Protein AF-A0AAE7H4D7-F1 (afdb_monomer_lite)

Sequence (87 aa):
MKNIEHLKLRDVCYAKIRTCNNDEMIIKISDINMVVAQGDICILSLRNMPSPVKLRNKLSEIESLLNMTQHTVIPCVDSAHAGSDDT

Structure (mmCIF, N/CA/C/O backbone):
data_AF-A0AAE7H4D7-F1
#
_entry.id   AF-A0AAE7H4D7-F1
#
loop_
_atom_site.group_PDB
_atom_site.id
_atom_site.type_symbol
_atom_site.label_atom_id
_atom_site.label_alt_id
_atom_site.label_comp_id
_atom_site.label_asym_id
_atom_site.label_entity_id
_atom_site.label_seq_id
_atom_site.pdbx_PDB_ins_code
_atom_site.Cartn_x
_atom_site.Cartn_y
_atom_site.Cartn_z
_atom_site.occupancy
_atom_site.B_iso_or_equiv
_atom_site.auth_seq_id
_atom_site.auth_comp_id
_atom_site.auth_asym_id
_atom_site.auth_atom_id
_atom_site.pdbx_PDB_model_num
ATOM 1 N N . MET A 1 1 ? 1.670 17.947 -0.649 1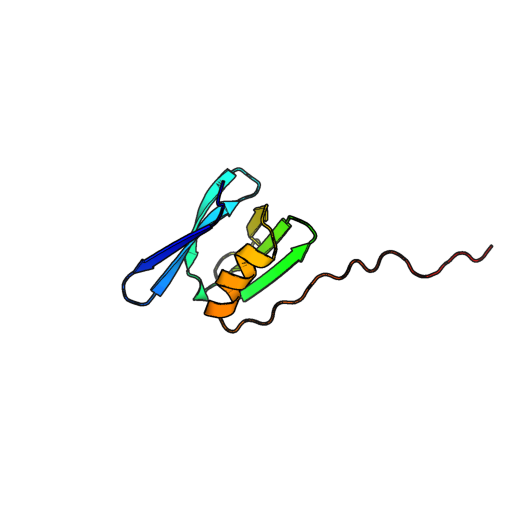.00 47.19 1 MET A N 1
ATOM 2 C CA . MET A 1 1 ? 0.355 17.273 -0.761 1.00 47.19 1 MET A CA 1
ATOM 3 C C . MET A 1 1 ? 0.483 15.931 -0.058 1.00 47.19 1 MET A C 1
ATOM 5 O O . MET A 1 1 ? 1.499 15.289 -0.274 1.00 47.19 1 MET A O 1
ATOM 9 N N . LYS A 1 2 ? -0.451 15.558 0.827 1.00 57.72 2 LYS A N 1
ATOM 10 C CA . LYS A 1 2 ? -0.419 14.260 1.527 1.00 57.72 2 LYS A CA 1
ATOM 11 C C . LYS A 1 2 ? -1.026 13.189 0.618 1.00 57.72 2 LYS A C 1
ATOM 13 O O . LYS A 1 2 ? -2.115 13.414 0.099 1.00 57.72 2 LYS A O 1
ATOM 18 N N . ASN A 1 3 ? -0.341 12.064 0.424 1.00 66.44 3 ASN A N 1
ATOM 19 C CA . ASN A 1 3 ? -0.813 10.981 -0.455 1.00 66.44 3 ASN A CA 1
ATOM 20 C C . ASN A 1 3 ? -1.582 9.883 0.292 1.00 66.44 3 ASN A C 1
ATOM 22 O O . ASN A 1 3 ? -2.078 8.951 -0.339 1.00 66.44 3 ASN A O 1
ATOM 26 N N . ILE A 1 4 ? -1.656 9.985 1.621 1.00 70.44 4 ILE A N 1
ATOM 27 C CA . ILE A 1 4 ? -2.359 9.060 2.507 1.00 70.44 4 ILE A CA 1
ATOM 28 C C . ILE A 1 4 ? -3.290 9.861 3.420 1.00 70.44 4 ILE A C 1
ATOM 30 O O . ILE A 1 4 ? -2.869 10.840 4.042 1.00 70.44 4 ILE A O 1
ATOM 34 N N . GLU A 1 5 ? -4.535 9.408 3.539 1.00 78.69 5 GLU A N 1
ATOM 35 C CA . GLU A 1 5 ? -5.514 9.917 4.499 1.00 78.69 5 GLU A CA 1
ATOM 36 C C . GLU A 1 5 ? -6.119 8.753 5.297 1.00 78.69 5 GLU A C 1
ATOM 38 O O . GLU A 1 5 ? -6.621 7.785 4.724 1.00 78.69 5 GLU A O 1
ATOM 43 N N . HIS A 1 6 ? -6.050 8.829 6.627 1.00 63.88 6 HIS A N 1
ATOM 44 C CA . HIS A 1 6 ? -6.546 7.778 7.517 1.00 63.88 6 HIS A CA 1
ATOM 45 C C . HIS A 1 6 ? -8.045 7.947 7.766 1.00 63.88 6 HIS A C 1
ATOM 47 O O . HIS A 1 6 ? -8.502 9.018 8.162 1.00 63.88 6 HIS A O 1
ATOM 53 N N . LEU A 1 7 ? -8.801 6.863 7.604 1.00 70.44 7 LEU A N 1
ATOM 54 C CA . LEU A 1 7 ? -10.244 6.815 7.823 1.00 70.44 7 LEU A CA 1
ATOM 55 C C . LEU A 1 7 ? -10.548 5.709 8.840 1.00 70.44 7 LEU A C 1
ATOM 57 O O . LEU A 1 7 ? -10.256 4.538 8.598 1.00 70.44 7 LEU A O 1
ATOM 61 N N . LYS A 1 8 ? -11.134 6.058 9.991 1.00 63.19 8 LYS A N 1
ATOM 62 C CA . LYS A 1 8 ? -11.548 5.081 11.012 1.00 63.19 8 LYS A CA 1
ATOM 63 C C . LYS A 1 8 ? -13.060 4.880 10.942 1.00 63.19 8 LYS A C 1
ATOM 65 O O . LYS A 1 8 ? -13.820 5.799 11.232 1.00 63.19 8 LYS A O 1
ATOM 70 N N . LEU A 1 9 ? -13.496 3.677 10.573 1.00 58.94 9 LEU A N 1
ATOM 71 C CA . LEU A 1 9 ? -14.909 3.298 10.498 1.00 58.94 9 LEU A CA 1
ATOM 72 C C . LEU A 1 9 ? -15.118 2.016 11.300 1.00 58.94 9 LEU A C 1
ATOM 74 O O . LEU A 1 9 ? -14.581 0.979 10.926 1.00 58.94 9 LEU A O 1
ATOM 78 N N . ARG A 1 10 ? -15.922 2.079 12.372 1.00 58.34 10 ARG A N 1
ATOM 79 C CA . ARG A 1 10 ? -16.337 0.904 13.172 1.00 58.34 10 ARG A CA 1
ATOM 80 C C . ARG A 1 10 ? -15.153 -0.015 13.525 1.00 58.34 10 ARG A C 1
ATOM 82 O O . ARG A 1 10 ? -15.132 -1.179 13.145 1.00 58.34 10 ARG A O 1
ATOM 89 N N . ASP A 1 11 ? -14.133 0.570 14.154 1.00 65.69 11 ASP A N 1
ATOM 90 C CA . ASP A 1 11 ? -12.875 -0.078 14.574 1.00 65.69 11 ASP A CA 1
ATOM 91 C C . ASP A 1 11 ? -12.006 -0.694 13.471 1.00 65.69 11 ASP A C 1
ATOM 93 O O . ASP A 1 11 ? -10.925 -1.217 13.739 1.00 65.69 11 ASP A O 1
ATOM 97 N N . VAL A 1 12 ? -12.400 -0.541 12.210 1.00 65.31 12 VAL A N 1
ATOM 98 C CA . VAL A 1 12 ? -11.583 -0.889 11.056 1.00 65.31 12 VAL A CA 1
ATOM 99 C C . VAL A 1 12 ? -10.847 0.356 10.572 1.00 65.31 12 VAL A C 1
ATOM 101 O O . VAL A 1 12 ? -11.445 1.409 10.328 1.00 65.31 12 VAL A O 1
ATOM 104 N N . CYS A 1 13 ? -9.529 0.231 10.427 1.00 79.00 13 CYS A N 1
ATOM 105 C CA . CYS A 1 13 ? -8.688 1.298 9.906 1.00 79.00 13 CYS A CA 1
ATOM 106 C C . CYS A 1 13 ? -8.553 1.155 8.388 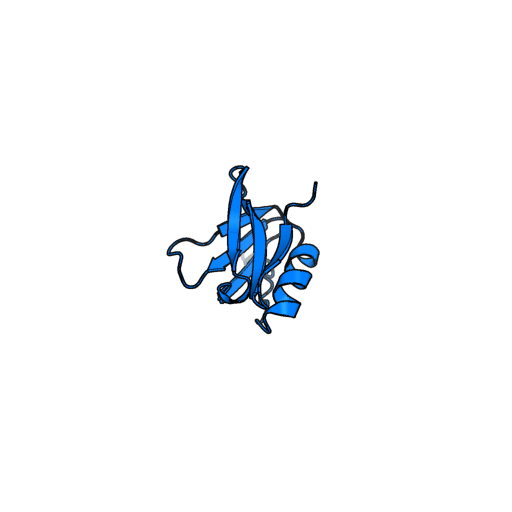1.00 79.00 13 CYS A C 1
ATOM 108 O O . CYS A 1 13 ? -8.095 0.124 7.885 1.00 79.00 13 CYS A O 1
ATOM 110 N N . TYR A 1 14 ? -8.947 2.198 7.670 1.00 83.31 14 TYR A N 1
ATOM 111 C CA . TYR A 1 14 ? -8.776 2.339 6.233 1.00 83.31 14 TYR A CA 1
ATOM 112 C C . TYR A 1 14 ? -7.785 3.463 5.940 1.00 83.31 14 TYR A C 1
ATOM 114 O O . TYR A 1 14 ? -7.618 4.392 6.733 1.00 83.31 14 TYR A O 1
ATOM 122 N N . ALA A 1 15 ? -7.152 3.389 4.778 1.00 82.31 15 ALA A N 1
ATOM 123 C CA . ALA A 1 15 ? -6.344 4.461 4.228 1.00 82.31 15 ALA A CA 1
ATOM 124 C C . ALA A 1 15 ? -6.834 4.777 2.817 1.00 82.31 15 ALA A C 1
ATOM 126 O O . ALA A 1 15 ? -6.949 3.880 1.978 1.00 82.31 15 ALA A O 1
ATOM 127 N N . LYS A 1 16 ? -7.113 6.051 2.549 1.00 86.19 16 LYS A N 1
ATOM 128 C CA . LYS A 1 16 ? -7.213 6.555 1.185 1.00 86.19 16 LYS A CA 1
ATOM 129 C C . LYS A 1 16 ? -5.798 6.817 0.688 1.00 86.19 16 LYS A C 1
ATOM 131 O O . LYS A 1 16 ? -5.051 7.545 1.338 1.00 86.19 16 LYS A O 1
ATOM 136 N N . ILE A 1 17 ? -5.437 6.219 -0.437 1.00 86.94 17 ILE A N 1
ATOM 137 C CA . ILE A 1 17 ? -4.121 6.330 -1.059 1.00 86.94 17 ILE A CA 1
ATOM 138 C C . ILE A 1 17 ? -4.252 6.872 -2.477 1.00 86.94 17 ILE A C 1
ATOM 140 O O . ILE A 1 17 ? -5.233 6.590 -3.168 1.00 86.94 17 ILE A O 1
ATOM 144 N N . ARG A 1 18 ? -3.242 7.622 -2.919 1.00 88.75 18 ARG A N 1
ATOM 145 C CA . ARG A 1 18 ? -3.071 8.009 -4.322 1.00 88.75 18 ARG A CA 1
ATOM 146 C C . ARG A 1 18 ? -1.896 7.248 -4.933 1.00 88.75 18 ARG A C 1
ATOM 148 O O . ARG A 1 18 ? -0.791 7.285 -4.391 1.00 88.75 18 ARG A O 1
ATOM 155 N N . THR A 1 19 ? -2.135 6.549 -6.038 1.00 88.00 19 THR A N 1
ATOM 156 C CA . THR A 1 19 ? -1.109 5.756 -6.732 1.00 88.00 19 THR A CA 1
ATOM 157 C C . THR A 1 19 ? -0.179 6.644 -7.561 1.00 88.00 19 THR A C 1
ATOM 159 O 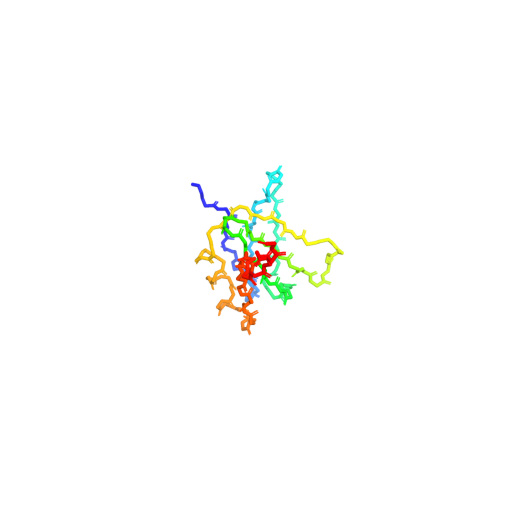O . THR A 1 19 ? -0.458 7.820 -7.804 1.00 88.00 19 THR A O 1
ATOM 162 N N . CYS A 1 20 ? 0.923 6.075 -8.060 1.00 85.69 20 CYS A N 1
ATOM 163 C CA . CYS A 1 20 ? 1.807 6.752 -9.017 1.00 85.69 20 CYS A CA 1
ATOM 164 C C . CYS A 1 20 ? 1.103 7.162 -10.326 1.00 85.69 20 CYS A C 1
ATOM 166 O O . CYS A 1 20 ? 1.583 8.070 -10.999 1.00 85.69 20 CYS A O 1
ATOM 168 N N . ASN A 1 21 ? -0.026 6.531 -10.664 1.00 87.44 21 ASN A N 1
ATOM 169 C CA . ASN A 1 21 ? -0.830 6.863 -11.843 1.00 87.44 21 ASN A CA 1
ATOM 170 C C . ASN A 1 21 ? -1.880 7.953 -11.560 1.00 87.44 21 ASN A C 1
ATOM 172 O O . ASN A 1 21 ? -2.670 8.278 -12.438 1.00 87.44 21 ASN A O 1
ATOM 176 N N . ASN A 1 22 ? -1.877 8.536 -10.354 1.00 85.81 22 ASN A N 1
ATOM 177 C CA . ASN A 1 22 ? -2.892 9.457 -9.830 1.00 85.81 22 ASN A CA 1
ATOM 178 C C . ASN A 1 22 ? -4.278 8.840 -9.582 1.00 85.81 22 ASN A C 1
ATOM 180 O O . ASN A 1 22 ? -5.222 9.580 -9.306 1.00 85.81 22 ASN A O 1
ATOM 184 N N . ASP A 1 23 ? -4.395 7.512 -9.586 1.00 87.81 23 ASP A N 1
ATOM 185 C CA . ASP A 1 23 ? -5.629 6.842 -9.178 1.00 87.81 23 ASP A CA 1
ATOM 186 C C . ASP A 1 23 ? -5.807 6.951 -7.662 1.00 87.81 23 ASP A C 1
ATOM 188 O O . ASP A 1 23 ? -4.850 6.798 -6.896 1.00 87.81 23 ASP A O 1
ATOM 192 N N . GLU A 1 24 ? -7.036 7.194 -7.213 1.00 89.19 24 GLU A N 1
ATOM 193 C CA . GLU A 1 24 ? -7.378 7.193 -5.793 1.00 89.19 24 GLU A CA 1
ATOM 194 C C . GLU A 1 24 ? -8.015 5.860 -5.402 1.00 89.19 24 GLU A C 1
ATOM 196 O O . GLU A 1 24 ? -8.915 5.358 -6.073 1.00 89.19 24 GLU A O 1
ATOM 201 N N . MET A 1 25 ? -7.565 5.294 -4.286 1.00 88.19 25 MET A N 1
ATOM 202 C CA . MET A 1 25 ? -8.040 4.009 -3.786 1.00 88.19 25 MET A CA 1
ATOM 203 C C . MET A 1 25 ? -8.257 4.068 -2.281 1.00 88.19 25 MET A C 1
ATOM 205 O O . MET A 1 25 ? -7.523 4.747 -1.570 1.00 88.19 25 MET A O 1
ATOM 209 N N . ILE A 1 26 ? -9.238 3.320 -1.783 1.00 87.62 26 ILE A N 1
ATOM 210 C CA . ILE A 1 26 ? -9.416 3.088 -0.349 1.00 87.62 26 ILE A CA 1
ATOM 211 C C . ILE A 1 26 ? -8.997 1.652 -0.068 1.00 87.62 26 ILE A C 1
ATOM 213 O O . ILE A 1 26 ? -9.542 0.718 -0.653 1.00 87.62 26 ILE A O 1
ATOM 217 N N . ILE A 1 27 ? -8.030 1.483 0.827 1.00 86.44 27 ILE A N 1
ATOM 218 C CA . ILE A 1 27 ? -7.543 0.174 1.253 1.00 86.44 27 ILE A CA 1
ATOM 219 C C . ILE A 1 27 ? -7.815 -0.031 2.734 1.00 86.44 27 ILE A C 1
ATOM 221 O O . ILE A 1 27 ? -7.764 0.905 3.534 1.00 86.44 27 ILE A O 1
ATOM 225 N N . LYS A 1 28 ? -8.088 -1.275 3.113 1.00 87.06 28 LYS A N 1
ATOM 226 C CA . LYS A 1 28 ? -8.126 -1.670 4.515 1.00 87.06 28 LYS A CA 1
ATOM 227 C C . LYS A 1 28 ? -6.695 -1.904 4.982 1.00 87.06 28 LYS A C 1
ATOM 229 O O . LYS A 1 28 ? -5.957 -2.663 4.361 1.00 87.06 28 LYS A O 1
ATOM 234 N N . ILE A 1 29 ? -6.304 -1.267 6.081 1.00 82.38 29 ILE A N 1
ATOM 235 C CA . ILE A 1 29 ? -4.922 -1.313 6.574 1.00 82.38 29 ILE A CA 1
ATOM 236 C C . ILE A 1 29 ? -4.506 -2.757 6.920 1.00 82.38 29 ILE A C 1
ATOM 238 O O . ILE A 1 29 ? -3.398 -3.168 6.597 1.00 82.38 29 ILE A O 1
ATOM 242 N N . SER A 1 30 ? -5.427 -3.571 7.450 1.00 84.00 30 SER A N 1
ATOM 243 C CA . SER A 1 30 ? -5.191 -4.995 7.748 1.00 84.00 30 SER A CA 1
ATOM 244 C C . SER A 1 30 ? -4.974 -5.892 6.524 1.00 84.00 30 SER A C 1
ATOM 246 O O . SER A 1 30 ? -4.630 -7.060 6.688 1.00 84.00 30 SER A O 1
ATOM 248 N N . ASP A 1 31 ? -5.265 -5.403 5.317 1.00 87.69 31 ASP A N 1
ATOM 249 C CA . ASP A 1 31 ? -5.107 -6.188 4.089 1.00 87.69 31 ASP A CA 1
ATOM 250 C C . ASP A 1 31 ? -3.704 -6.027 3.493 1.00 87.69 31 ASP A C 1
ATOM 252 O O . ASP A 1 31 ? -3.355 -6.751 2.559 1.00 87.69 31 ASP A O 1
ATOM 256 N N . ILE A 1 32 ? -2.897 -5.103 4.024 1.00 85.69 32 ILE A N 1
ATOM 257 C CA . ILE A 1 32 ? -1.502 -4.916 3.631 1.00 85.69 32 ILE A CA 1
ATOM 258 C C . ILE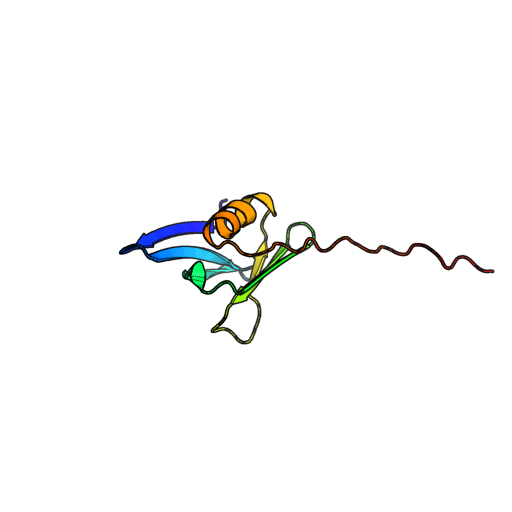 A 1 32 ? -0.707 -6.121 4.119 1.00 85.69 32 ILE A C 1
ATOM 260 O O . ILE A 1 32 ? -0.551 -6.319 5.312 1.00 85.69 32 ILE A O 1
ATOM 264 N N . ASN A 1 33 ? -0.198 -6.921 3.191 1.00 85.38 33 ASN A N 1
ATOM 265 C CA . ASN A 1 33 ? 0.615 -8.092 3.496 1.00 85.38 33 ASN A CA 1
ATOM 266 C C . ASN A 1 33 ? 2.103 -7.737 3.619 1.00 85.38 33 ASN A C 1
ATOM 268 O O . ASN A 1 33 ? 2.811 -8.260 4.471 1.00 85.38 33 ASN A O 1
ATOM 272 N N . MET A 1 34 ? 2.585 -6.852 2.745 1.00 83.31 34 MET A N 1
ATOM 273 C CA . MET A 1 34 ? 3.994 -6.468 2.676 1.00 83.31 34 MET A CA 1
ATOM 274 C C . MET A 1 34 ? 4.123 -5.040 2.156 1.00 83.31 34 MET A C 1
ATOM 276 O O . MET A 1 34 ? 3.350 -4.614 1.294 1.00 83.31 34 MET A O 1
ATOM 280 N N . VAL A 1 35 ? 5.134 -4.330 2.651 1.00 83.19 35 VAL A N 1
ATOM 281 C CA . VAL A 1 35 ? 5.538 -3.013 2.160 1.00 83.19 35 VAL A CA 1
ATOM 282 C C . VAL A 1 35 ? 7.010 -3.064 1.792 1.00 83.19 35 VAL A C 1
ATOM 284 O O . VAL A 1 35 ? 7.840 -3.445 2.614 1.00 83.19 35 VAL A O 1
ATOM 287 N N . VAL A 1 36 ? 7.320 -2.657 0.565 1.00 83.06 36 VAL A N 1
ATOM 288 C CA . VAL A 1 36 ? 8.692 -2.462 0.087 1.00 83.06 36 VAL A CA 1
ATOM 289 C C . VAL A 1 36 ? 8.874 -0.985 -0.220 1.00 83.06 36 VAL A C 1
ATOM 291 O O . VAL A 1 36 ? 8.041 -0.393 -0.905 1.00 83.06 36 VAL A O 1
ATOM 294 N N . ALA A 1 37 ? 9.955 -0.393 0.274 1.00 80.94 37 ALA A N 1
ATOM 295 C CA . ALA A 1 37 ? 10.318 0.985 -0.026 1.00 80.94 37 ALA A CA 1
ATOM 296 C C . ALA A 1 37 ? 11.630 1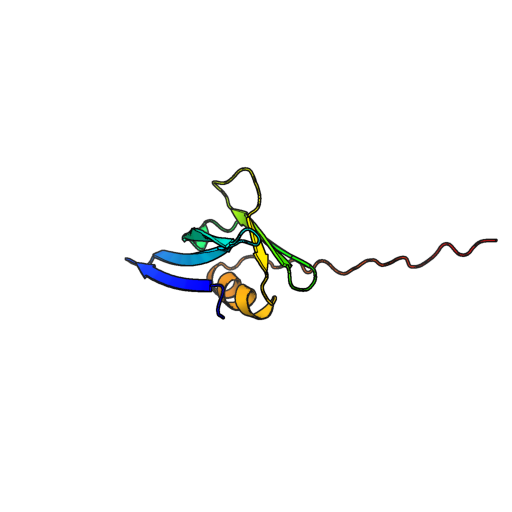.029 -0.809 1.00 80.94 37 ALA A C 1
ATOM 298 O O . ALA A 1 37 ? 12.601 0.370 -0.437 1.00 80.94 37 ALA A O 1
ATOM 299 N N . GLN A 1 38 ? 11.631 1.816 -1.883 1.00 78.38 38 GLN A N 1
ATOM 300 C CA . GLN A 1 38 ? 12.780 2.080 -2.741 1.00 78.38 38 GLN A CA 1
ATOM 301 C C . GLN A 1 38 ? 12.785 3.576 -3.086 1.00 78.38 38 GLN A C 1
ATOM 303 O O . GLN A 1 38 ? 11.969 4.046 -3.880 1.00 78.38 38 GLN A O 1
ATOM 308 N N . GLY A 1 39 ? 13.682 4.342 -2.462 1.00 80.94 39 GLY A N 1
ATOM 309 C CA . GLY A 1 39 ? 13.726 5.798 -2.620 1.00 80.94 39 GLY A CA 1
ATOM 310 C C . GLY A 1 39 ? 12.430 6.485 -2.163 1.00 80.94 39 GLY A C 1
ATOM 311 O O . GLY A 1 39 ? 12.023 6.352 -1.009 1.00 80.94 39 GLY A O 1
ATOM 312 N N . ASP A 1 40 ? 11.791 7.235 -3.067 1.00 83.69 40 ASP A N 1
ATOM 313 C CA . ASP A 1 40 ? 10.497 7.902 -2.855 1.00 83.69 40 ASP A CA 1
ATOM 314 C C . ASP A 1 40 ? 9.296 7.063 -3.321 1.00 83.69 40 ASP A C 1
ATOM 316 O O . ASP A 1 40 ? 8.167 7.559 -3.338 1.00 83.69 40 ASP A O 1
ATOM 320 N N . ILE A 1 41 ? 9.519 5.809 -3.723 1.00 84.50 41 ILE A N 1
ATOM 321 C CA . ILE A 1 41 ? 8.465 4.889 -4.140 1.00 84.50 41 ILE A CA 1
ATOM 322 C C . ILE A 1 41 ? 8.268 3.831 -3.070 1.00 84.50 41 ILE A C 1
ATOM 324 O O . ILE A 1 41 ? 9.206 3.205 -2.578 1.00 84.50 41 ILE A O 1
ATOM 328 N N . CYS A 1 42 ? 7.005 3.587 -2.759 1.00 86.44 42 CYS A N 1
ATOM 329 C CA . CYS A 1 42 ? 6.597 2.490 -1.913 1.00 86.44 42 CYS A CA 1
ATOM 330 C C . CYS A 1 42 ? 5.627 1.576 -2.649 1.00 86.44 42 CYS A C 1
ATOM 332 O O . CYS A 1 42 ? 4.756 2.017 -3.404 1.00 86.44 42 CYS A O 1
ATOM 334 N N . ILE A 1 43 ? 5.802 0.284 -2.415 1.00 88.19 43 ILE A N 1
ATOM 335 C CA . ILE A 1 43 ? 5.106 -0.803 -3.081 1.00 88.19 43 ILE A CA 1
ATOM 336 C C . ILE A 1 43 ? 4.360 -1.590 -2.006 1.00 88.19 43 ILE A C 1
ATOM 338 O O . ILE A 1 43 ? 4.977 -2.173 -1.116 1.00 88.19 43 ILE A O 1
ATOM 342 N N . LEU A 1 44 ? 3.032 -1.600 -2.087 1.00 88.06 44 LEU A N 1
ATOM 343 C CA . LEU A 1 44 ? 2.153 -2.320 -1.169 1.00 88.06 44 LEU A CA 1
ATOM 344 C C . LEU A 1 44 ? 1.670 -3.609 -1.825 1.00 88.06 44 LEU A C 1
ATOM 346 O O . LEU A 1 44 ? 1.023 -3.581 -2.873 1.00 88.06 44 LEU A O 1
ATOM 350 N N . SER A 1 45 ? 1.933 -4.737 -1.180 1.00 88.94 45 SER A N 1
ATOM 351 C CA . SER A 1 45 ? 1.255 -5.998 -1.469 1.00 88.94 45 SER A CA 1
ATOM 352 C C . SER A 1 45 ? -0.019 -6.067 -0.631 1.00 88.94 45 SER A C 1
ATOM 354 O O . SER A 1 45 ? 0.043 -5.914 0.589 1.00 88.94 45 SER A O 1
ATOM 356 N N . LEU A 1 46 ? -1.167 -6.292 -1.271 1.00 88.69 46 LEU A N 1
ATOM 357 C CA . LEU A 1 46 ? -2.466 -6.408 -0.607 1.00 88.69 46 LEU A CA 1
ATOM 358 C C . LEU A 1 46 ? -3.000 -7.833 -0.778 1.00 88.69 46 LEU A C 1
ATOM 360 O O . LEU A 1 46 ? -2.944 -8.378 -1.876 1.00 88.69 46 LEU A O 1
ATOM 364 N N . ARG A 1 47 ? -3.577 -8.420 0.276 1.00 87.50 47 ARG A N 1
ATOM 365 C CA . ARG A 1 47 ? -4.064 -9.815 0.285 1.00 87.50 47 ARG A CA 1
ATOM 366 C C . ARG A 1 47 ? -5.048 -10.136 -0.847 1.00 87.50 47 ARG A C 1
ATOM 368 O O . ARG A 1 47 ? -5.039 -11.245 -1.364 1.00 87.50 47 ARG A O 1
ATOM 375 N N . ASN A 1 48 ? -5.881 -9.166 -1.221 1.00 85.25 48 ASN A N 1
ATOM 376 C CA . ASN A 1 48 ? -6.962 -9.337 -2.194 1.00 85.25 48 ASN A CA 1
ATOM 377 C C . ASN A 1 48 ? -6.666 -8.683 -3.556 1.00 85.25 48 ASN A C 1
ATOM 379 O O . ASN A 1 48 ? -7.587 -8.517 -4.353 1.00 85.25 48 ASN A O 1
ATOM 383 N N . MET A 1 49 ? -5.416 -8.283 -3.830 1.00 86.44 49 MET A N 1
ATOM 384 C CA . MET A 1 49 ? -5.025 -7.762 -5.143 1.00 86.44 49 MET A CA 1
ATOM 385 C C . MET A 1 49 ? -3.864 -8.559 -5.743 1.00 86.44 49 MET A C 1
ATOM 387 O O . MET A 1 49 ? -2.844 -8.738 -5.080 1.00 86.44 49 MET A O 1
ATOM 391 N N . PRO A 1 50 ? -3.978 -8.995 -7.011 1.00 84.25 50 PRO A N 1
ATOM 392 C CA . PRO A 1 50 ? -2.928 -9.772 -7.665 1.00 84.25 50 PRO A CA 1
ATOM 393 C C . PRO A 1 50 ? -1.697 -8.926 -8.007 1.00 84.25 50 PRO A C 1
ATOM 395 O O . PRO A 1 50 ? -0.593 -9.453 -8.111 1.00 84.25 50 PRO A O 1
ATOM 398 N N . SER A 1 51 ? -1.871 -7.615 -8.191 1.00 87.69 51 SER A N 1
ATOM 399 C CA . SER A 1 51 ? -0.789 -6.691 -8.519 1.00 87.69 51 SER A CA 1
ATOM 400 C C . SER A 1 51 ? -0.508 -5.750 -7.349 1.00 87.69 51 SER A C 1
ATOM 402 O O . SER A 1 51 ? -1.451 -5.241 -6.738 1.00 87.69 51 SER A O 1
ATOM 404 N N . PRO A 1 52 ? 0.771 -5.493 -7.032 1.00 89.62 52 PRO A N 1
ATOM 405 C CA . PRO A 1 52 ? 1.123 -4.575 -5.966 1.00 89.62 52 PRO A CA 1
ATOM 406 C C . PRO A 1 52 ? 0.798 -3.129 -6.352 1.00 89.62 52 PRO A C 1
ATOM 408 O O . PRO A 1 52 ? 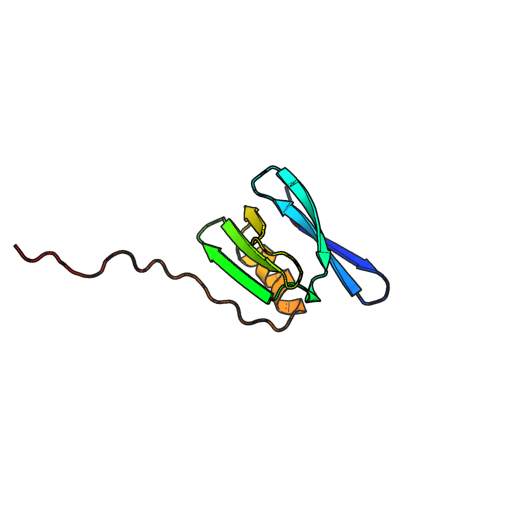0.936 -2.723 -7.508 1.00 89.62 52 PRO A O 1
ATOM 411 N N . VAL A 1 53 ? 0.414 -2.335 -5.359 1.00 90.06 53 VAL A N 1
ATOM 412 C CA . VAL A 1 53 ? 0.081 -0.920 -5.534 1.00 90.06 53 VAL A CA 1
ATOM 413 C C . VAL A 1 53 ? 1.331 -0.079 -5.322 1.00 90.06 53 VAL A C 1
ATOM 415 O O . VAL A 1 53 ? 1.992 -0.197 -4.293 1.00 90.06 53 VAL A O 1
ATOM 418 N N . LYS A 1 54 ? 1.646 0.791 -6.283 1.00 90.25 54 LYS A N 1
ATOM 419 C CA . LYS A 1 54 ? 2.777 1.722 -6.197 1.00 90.25 54 LYS A CA 1
ATOM 420 C C . LYS A 1 54 ? 2.288 3.119 -5.848 1.00 90.25 54 LYS A C 1
ATOM 422 O O . LYS A 1 54 ? 1.361 3.627 -6.483 1.00 90.25 54 LYS A O 1
ATOM 427 N N . LEU A 1 55 ? 2.935 3.749 -4.879 1.00 88.19 55 LEU A N 1
ATOM 428 C CA . LEU A 1 55 ? 2.679 5.126 -4.474 1.00 88.19 55 LEU A CA 1
ATOM 429 C C . LEU A 1 55 ? 3.994 5.874 -4.293 1.00 88.19 55 LEU A C 1
ATOM 431 O O . LEU A 1 55 ? 4.979 5.320 -3.807 1.00 88.19 55 LEU A O 1
ATOM 435 N N . ARG A 1 56 ? 3.985 7.153 -4.668 1.00 85.38 56 ARG A N 1
ATOM 436 C CA . ARG A 1 56 ? 5.101 8.064 -4.425 1.00 85.38 56 ARG A CA 1
ATOM 437 C C . ARG A 1 56 ? 4.975 8.604 -3.005 1.00 85.38 56 ARG A C 1
ATOM 439 O O . ARG A 1 56 ? 4.130 9.457 -2.765 1.00 85.38 56 ARG A O 1
ATOM 446 N N . ASN A 1 57 ? 5.768 8.089 -2.073 1.00 75.75 57 ASN A N 1
ATOM 447 C CA . ASN A 1 57 ? 5.774 8.506 -0.676 1.00 75.75 57 ASN A CA 1
ATOM 448 C C . ASN A 1 57 ? 7.126 8.301 -0.007 1.00 75.75 57 ASN A C 1
ATOM 450 O O . ASN A 1 57 ? 7.872 7.378 -0.324 1.00 75.75 57 ASN A O 1
ATOM 454 N N . LYS A 1 58 ? 7.390 9.139 0.999 1.00 66.94 58 LYS A N 1
ATOM 455 C CA . LYS A 1 58 ? 8.499 8.920 1.927 1.00 66.94 58 LYS A CA 1
ATOM 456 C C . LYS A 1 58 ? 8.176 7.729 2.825 1.00 66.94 58 LYS A C 1
ATOM 458 O O . LYS A 1 58 ? 7.053 7.626 3.319 1.00 66.94 58 LYS A O 1
ATOM 463 N N . LEU A 1 59 ? 9.178 6.892 3.094 1.00 67.94 59 LEU A N 1
ATOM 464 C CA . LEU A 1 59 ? 9.062 5.739 3.993 1.00 67.94 59 LEU A CA 1
ATOM 465 C C . LEU A 1 59 ? 8.401 6.110 5.333 1.00 67.94 59 LEU A C 1
ATOM 467 O O . LEU A 1 59 ? 7.486 5.419 5.768 1.00 67.94 59 LEU A O 1
ATOM 471 N N . SER A 1 60 ? 8.759 7.261 5.912 1.00 70.00 60 SER A N 1
ATOM 472 C CA . SER A 1 60 ? 8.209 7.762 7.181 1.00 70.00 60 SER A CA 1
ATOM 473 C C . SER A 1 60 ? 6.685 7.944 7.190 1.00 70.00 60 SER A C 1
ATOM 475 O O . SER A 1 60 ? 6.046 7.840 8.234 1.00 70.00 60 SER A O 1
ATOM 477 N N . GLU A 1 61 ? 6.071 8.230 6.038 1.00 67.44 61 GLU A N 1
ATOM 478 C CA . GLU A 1 61 ? 4.610 8.347 5.940 1.00 67.44 61 GLU A CA 1
ATOM 479 C C . GLU A 1 61 ? 3.938 6.971 5.991 1.00 67.44 61 GLU A C 1
ATOM 481 O O . GLU A 1 61 ? 2.831 6.842 6.510 1.00 67.44 61 GLU A O 1
ATOM 486 N N . ILE A 1 62 ? 4.620 5.928 5.519 1.00 69.00 62 ILE A N 1
ATOM 487 C CA . ILE A 1 62 ? 4.100 4.557 5.500 1.00 69.00 62 ILE A CA 1
ATOM 488 C C . ILE A 1 62 ? 4.460 3.794 6.770 1.00 69.00 62 ILE A C 1
ATOM 490 O O . ILE A 1 62 ? 3.686 2.943 7.195 1.00 69.00 62 ILE A O 1
ATOM 494 N N . GLU A 1 63 ? 5.553 4.145 7.445 1.00 67.44 63 GLU A N 1
ATOM 495 C CA . GLU A 1 63 ? 5.853 3.664 8.799 1.00 67.44 63 GLU A CA 1
ATOM 496 C C . GLU A 1 63 ? 4.685 3.931 9.758 1.00 67.44 63 GLU A C 1
ATOM 498 O O . GLU A 1 63 ? 4.340 3.077 10.571 1.00 67.44 63 GLU A O 1
ATOM 503 N N . SER A 1 64 ? 3.991 5.066 9.602 1.00 65.69 64 SER A N 1
ATOM 504 C CA . SER A 1 64 ? 2.769 5.359 10.363 1.00 65.69 64 SER A CA 1
ATOM 505 C C . SER A 1 64 ? 1.630 4.360 10.091 1.00 65.69 64 SER A C 1
ATOM 507 O O . SER A 1 64 ? 0.882 4.011 11.002 1.00 65.69 64 SER A O 1
ATOM 509 N N . LEU A 1 65 ? 1.532 3.848 8.861 1.00 64.56 65 LEU A N 1
ATOM 510 C CA . LEU A 1 65 ? 0.584 2.812 8.439 1.00 64.56 65 LEU A CA 1
ATOM 511 C C . LEU A 1 65 ? 0.991 1.423 8.943 1.00 64.56 65 LEU A C 1
ATOM 513 O O . LEU A 1 65 ? 0.138 0.633 9.339 1.00 64.56 65 LEU A O 1
ATOM 517 N N . LEU A 1 66 ? 2.292 1.142 8.939 1.00 63.06 66 LEU A N 1
ATOM 518 C CA . LEU A 1 66 ? 2.905 -0.126 9.340 1.00 63.06 66 LEU A CA 1
ATOM 519 C C . LEU A 1 66 ? 2.889 -0.341 10.857 1.00 63.06 66 LEU A C 1
ATOM 521 O O . LEU A 1 66 ? 2.607 -1.442 11.329 1.00 63.06 66 LEU A O 1
ATOM 525 N N . ASN A 1 67 ? 3.093 0.726 11.632 1.00 62.50 67 ASN A N 1
ATOM 526 C CA . ASN A 1 67 ? 2.971 0.694 13.092 1.00 62.50 67 ASN A CA 1
ATOM 527 C C . ASN A 1 67 ? 1.550 0.325 13.551 1.00 62.50 67 ASN A C 1
ATOM 529 O O . ASN A 1 67 ? 1.365 -0.130 14.678 1.00 62.50 67 ASN A O 1
ATOM 533 N N . MET A 1 68 ? 0.547 0.469 12.676 1.00 58.16 68 MET A N 1
ATOM 534 C CA . MET A 1 68 ? -0.824 0.018 12.929 1.00 58.16 68 MET A CA 1
ATOM 535 C C . MET A 1 68 ? -1.071 -1.449 12.545 1.00 58.16 68 MET A C 1
ATOM 537 O O . MET A 1 68 ? -2.099 -1.997 12.939 1.00 58.16 68 MET A O 1
ATOM 541 N N . THR A 1 69 ? -0.175 -2.094 11.789 1.00 55.94 69 THR A N 1
ATOM 542 C CA . THR A 1 69 ? -0.387 -3.446 11.240 1.00 55.94 69 THR A CA 1
ATOM 543 C C . THR A 1 69 ? 0.494 -4.544 11.829 1.00 55.94 69 THR A C 1
ATOM 545 O O . THR A 1 69 ? 0.304 -5.702 11.475 1.00 55.94 69 THR A O 1
ATOM 548 N N . GLN A 1 70 ? 1.423 -4.236 12.744 1.00 58.69 70 GLN A N 1
ATOM 549 C CA . GLN A 1 70 ? 2.410 -5.200 13.276 1.00 58.69 70 GLN A CA 1
ATOM 550 C C . GLN A 1 70 ? 3.262 -5.899 12.188 1.00 58.69 70 GLN A C 1
ATOM 552 O O . GLN A 1 70 ? 3.894 -6.920 12.462 1.00 58.69 70 GLN A O 1
ATOM 557 N N . HIS A 1 71 ? 3.297 -5.390 10.951 1.00 58.81 71 HIS A N 1
ATOM 558 C CA . HIS A 1 71 ? 4.018 -6.041 9.855 1.00 58.81 71 HIS A CA 1
ATOM 559 C C . HIS A 1 71 ? 5.492 -5.626 9.800 1.00 58.81 71 HIS A C 1
ATOM 561 O O . HIS A 1 71 ? 5.839 -4.458 9.973 1.00 58.81 71 HIS A O 1
ATOM 567 N N . THR A 1 72 ? 6.364 -6.600 9.529 1.00 54.16 72 THR A N 1
ATOM 568 C CA . THR A 1 72 ? 7.804 -6.396 9.343 1.00 54.16 72 THR A CA 1
ATOM 569 C C . THR A 1 72 ? 8.067 -5.613 8.058 1.00 54.16 72 THR A C 1
ATOM 571 O O . THR A 1 72 ? 7.687 -6.038 6.968 1.00 54.16 72 THR A O 1
ATOM 574 N N . VAL A 1 73 ? 8.740 -4.472 8.188 1.00 56.16 73 VAL A N 1
ATOM 575 C CA . VAL A 1 73 ? 9.211 -3.657 7.063 1.00 56.16 73 VAL A CA 1
ATOM 576 C C . VAL A 1 73 ? 10.558 -4.196 6.615 1.00 56.16 73 VAL A C 1
ATOM 578 O O . VAL A 1 73 ? 11.471 -4.306 7.431 1.00 56.16 73 VAL A O 1
ATOM 581 N N . ILE A 1 74 ? 10.698 -4.515 5.331 1.00 62.44 74 ILE A N 1
ATOM 582 C CA . ILE A 1 74 ? 11.985 -4.920 4.763 1.00 62.44 74 ILE A CA 1
ATOM 583 C C . ILE A 1 74 ? 12.500 -3.748 3.920 1.00 62.44 74 ILE A C 1
ATOM 585 O O . ILE A 1 74 ? 11.950 -3.491 2.845 1.00 62.44 74 ILE A O 1
ATOM 589 N N . PRO A 1 75 ? 13.511 -2.996 4.391 1.00 58.28 75 PRO A N 1
ATOM 590 C CA . PRO A 1 75 ? 14.135 -1.966 3.575 1.00 58.28 75 PRO A CA 1
ATOM 591 C C . PRO A 1 75 ? 14.861 -2.630 2.403 1.00 58.28 75 PRO A C 1
ATOM 593 O O . PRO A 1 75 ? 15.634 -3.571 2.590 1.00 58.28 75 PRO A O 1
ATOM 596 N N . CYS A 1 76 ? 14.624 -2.139 1.188 1.00 50.84 76 CYS A N 1
ATOM 597 C CA . CYS A 1 76 ? 15.415 -2.551 0.039 1.00 50.84 76 CYS A CA 1
ATOM 598 C C . CYS A 1 76 ? 16.731 -1.772 0.097 1.00 50.84 76 CYS A C 1
ATOM 600 O O . CYS A 1 76 ? 16.789 -0.611 -0.298 1.00 50.84 76 CYS A O 1
ATOM 602 N N . VAL A 1 77 ? 17.769 -2.375 0.678 1.00 62.91 77 VAL A N 1
ATOM 603 C CA . VAL A 1 77 ? 19.119 -1.807 0.623 1.00 62.91 77 VAL A CA 1
ATOM 604 C C . VAL A 1 77 ? 19.604 -1.964 -0.812 1.00 62.91 77 VAL A C 1
ATOM 606 O O . VAL A 1 77 ? 19.644 -3.085 -1.318 1.00 62.91 77 VAL A O 1
ATOM 609 N N . ASP A 1 78 ? 19.940 -0.854 -1.470 1.00 48.88 78 ASP A N 1
ATOM 610 C CA . ASP A 1 78 ? 20.601 -0.885 -2.771 1.00 48.88 78 ASP A CA 1
ATOM 611 C C . ASP A 1 78 ? 21.939 -1.614 -2.607 1.00 48.88 78 ASP A C 1
ATOM 613 O O . ASP A 1 78 ? 22.940 -1.043 -2.174 1.00 48.88 78 ASP A O 1
ATOM 617 N N . SER A 1 79 ? 21.980 -2.895 -2.965 1.00 51.16 79 SER A N 1
ATOM 618 C CA . SER A 1 79 ? 23.223 -3.601 -3.252 1.00 51.16 79 SER A CA 1
ATOM 619 C C . SER A 1 79 ? 23.747 -3.131 -4.612 1.00 51.16 79 SER A C 1
ATOM 621 O O . SER A 1 79 ? 23.837 -3.875 -5.591 1.00 51.16 79 SER A O 1
ATOM 623 N N . ALA A 1 80 ? 24.115 -1.853 -4.678 1.00 52.22 80 ALA A N 1
ATOM 624 C CA . ALA A 1 80 ? 24.983 -1.347 -5.721 1.00 52.22 80 ALA A CA 1
ATOM 625 C C . ALA A 1 80 ? 26.377 -1.972 -5.525 1.00 52.22 80 ALA A C 1
ATOM 627 O O . ALA A 1 80 ? 27.196 -1.488 -4.756 1.00 52.22 80 ALA A O 1
ATOM 628 N N . HIS A 1 81 ? 26.594 -3.103 -6.196 1.00 55.38 81 HIS A N 1
ATOM 629 C CA . HIS A 1 81 ? 27.827 -3.419 -6.919 1.00 55.38 81 HIS A CA 1
ATOM 630 C C . HIS A 1 81 ? 29.117 -3.229 -6.102 1.00 55.38 81 HIS A C 1
ATOM 632 O O . HIS A 1 81 ? 29.937 -2.366 -6.398 1.00 55.38 81 HIS A O 1
ATOM 638 N N . ALA A 1 82 ? 29.330 -4.077 -5.098 1.00 48.22 82 ALA A N 1
ATOM 639 C CA . ALA A 1 82 ? 30.665 -4.287 -4.555 1.00 48.22 82 ALA A CA 1
ATOM 640 C C . ALA A 1 82 ? 31.322 -5.462 -5.295 1.00 48.22 82 ALA A C 1
ATOM 642 O O . ALA A 1 82 ? 31.058 -6.619 -4.979 1.00 48.22 82 ALA A O 1
ATOM 643 N N . GLY A 1 83 ? 32.177 -5.140 -6.268 1.00 49.28 83 GLY A N 1
ATOM 644 C CA . GLY A 1 83 ? 33.248 -6.028 -6.721 1.00 49.28 83 GLY A CA 1
ATOM 645 C C . GLY A 1 83 ? 33.000 -6.776 -8.029 1.00 49.28 83 GLY A C 1
ATOM 646 O O . GLY A 1 83 ? 32.424 -7.857 -8.036 1.00 49.28 83 GLY A O 1
ATOM 647 N N . SER A 1 84 ? 33.530 -6.220 -9.117 1.00 49.03 84 SER A N 1
ATOM 648 C CA . SER A 1 84 ? 34.270 -6.977 -10.136 1.00 49.03 84 SER A CA 1
ATOM 649 C C . SER A 1 84 ? 35.028 -5.986 -11.031 1.00 49.03 84 SER A C 1
ATOM 651 O O . SER A 1 84 ? 34.804 -5.939 -12.238 1.00 49.03 84 SER A O 1
ATOM 653 N N . ASP A 1 85 ? 35.904 -5.174 -10.433 1.00 54.88 85 ASP A N 1
ATOM 654 C CA . ASP A 1 85 ? 37.107 -4.751 -11.155 1.00 54.88 85 ASP A CA 1
ATOM 655 C C . ASP A 1 85 ? 38.091 -5.917 -11.023 1.00 54.88 85 ASP A C 1
ATOM 657 O O . ASP A 1 85 ? 38.710 -6.089 -9.977 1.00 54.88 85 ASP A O 1
ATOM 661 N N . ASP A 1 86 ? 38.155 -6.751 -12.057 1.00 52.03 86 ASP A N 1
ATOM 662 C CA . ASP A 1 86 ? 39.259 -7.683 -12.296 1.00 52.03 86 ASP A CA 1
ATOM 663 C C . ASP A 1 86 ? 39.548 -7.662 -13.806 1.00 52.03 86 ASP A C 1
ATOM 665 O O . ASP A 1 86 ? 39.053 -8.477 -14.590 1.00 52.03 86 ASP A O 1
ATOM 669 N N . THR A 1 87 ? 40.323 -6.656 -14.209 1.00 48.69 87 THR A N 1
ATOM 670 C CA . THR A 1 87 ? 41.220 -6.691 -15.373 1.00 48.69 87 THR A CA 1
ATOM 671 C C . THR A 1 87 ? 42.535 -6.053 -14.985 1.00 48.69 87 THR A C 1
ATOM 673 O O . THR A 1 87 ? 42.470 -4.955 -14.387 1.00 48.69 87 THR A O 1
#

pLDDT: mean 73.23, std 14.06, range [47.19, 90.25]

Foldseek 3Di:
DDQWDWDADPNWIWIFGQAPVRDTDIGTLQQFQAWEDDPQKIWTDGNPDPGITIHRHDPVSCVVSCVVHVDDHDYPDPPPDDDDPDD

Secondary structure (DSSP, 8-state):
--SEEEEEETTEEEEEEE-TTS-EEEEEGGGEEEEEEETTEEEEEETT-SSPEEEE--HHHHHHHHTTTTPPPEE------------

Radius of gyration: 15.37 Å; chains: 1; bounding box: 58×27×30 Å